Protein AF-A0A964L9P0-F1 (afdb_monomer_lite)

Radius of gyration: 21.6 Å; chains: 1; bounding box: 44×32×55 Å

Secondary structure (DSSP, 8-state):
-TTS---HHHHHHHTT--HHHHHHHHHHS--SSS--HHHHHHHHHHHHHHS-SGGGTTSHHHHHHHHHHHHTT--HHHHHHHHHHH-TT-TTS---HHHHHHHHHH--

Foldseek 3Di:
DPPPPDDLVRVCVVVVHDSVVSVVLCVVQVDDPDDDPVSSVVVVVVCVVPVPLCVLCVPPVLVVLLVVCVVVVHQLQRSQVVQCVVCVPDCSSHDHSVSSVVVVVVDD

Sequence (108 aa):
MKAQSKNQAEIARCLGRDRSTISRELRRNPTGDSYSAVAAQRQAETRRRERPLTAKMECPDINEYVRQGLTHYWSPEQITGRLRRDFPDDPQRHVSHQTIYAWIDADP

Structure (mmCIF, N/CA/C/O backbone):
data_AF-A0A964L9P0-F1
#
_entry.id   AF-A0A964L9P0-F1
#
loop_
_atom_site.group_PDB
_atom_site.id
_atom_site.type_symbol
_atom_site.label_atom_id
_atom_site.label_alt_id
_atom_site.label_comp_id
_atom_site.label_asym_id
_atom_site.label_entity_id
_atom_site.label_seq_id
_atom_site.pdbx_PDB_ins_code
_atom_site.Cartn_x
_atom_site.Cartn_y
_atom_site.Cartn_z
_atom_site.occupancy
_atom_site.B_iso_or_equiv
_atom_site.auth_seq_id
_atom_site.auth_comp_id
_atom_site.auth_asym_id
_atom_site.auth_atom_id
_atom_site.pdbx_PDB_model_num
ATOM 1 N N . MET A 1 1 ? -13.965 6.623 26.579 1.00 49.62 1 MET A N 1
ATOM 2 C CA . MET A 1 1 ? -15.366 6.168 26.408 1.00 49.62 1 MET A CA 1
ATOM 3 C C . MET A 1 1 ? -16.115 6.048 27.746 1.00 49.62 1 MET A C 1
ATOM 5 O O . MET A 1 1 ? -17.186 5.463 27.775 1.00 49.62 1 MET A O 1
ATOM 9 N N . LYS A 1 2 ? -15.621 6.656 28.841 1.00 37.22 2 LYS A N 1
ATOM 10 C CA . LYS A 1 2 ? -16.332 6.732 30.133 1.00 37.22 2 LYS A CA 1
ATOM 11 C C . LYS A 1 2 ? -17.355 7.878 30.229 1.00 37.22 2 LYS A C 1
ATOM 13 O O . LYS A 1 2 ? -17.978 8.039 31.263 1.00 37.22 2 LYS A O 1
ATOM 18 N N . ALA A 1 3 ? -17.558 8.657 29.163 1.00 48.56 3 ALA A N 1
ATOM 19 C CA . ALA A 1 3 ? -18.453 9.818 29.191 1.00 48.56 3 ALA A CA 1
ATOM 20 C C . ALA A 1 3 ? -19.958 9.467 29.133 1.00 48.56 3 ALA A C 1
ATOM 22 O O . ALA A 1 3 ? -20.783 10.355 29.294 1.00 48.56 3 ALA A O 1
ATOM 23 N N . GLN A 1 4 ? -20.334 8.198 28.900 1.00 54.75 4 GLN A N 1
ATOM 24 C CA . GLN A 1 4 ? -21.746 7.773 28.824 1.00 54.75 4 GLN A CA 1
ATOM 25 C C . GLN A 1 4 ? -22.084 6.475 29.587 1.00 54.75 4 GLN A C 1
ATOM 27 O O . GLN A 1 4 ? -23.179 5.960 29.405 1.00 54.75 4 GLN A O 1
ATOM 32 N N . SER A 1 5 ? -21.189 5.915 30.416 1.00 58.91 5 SER A N 1
ATOM 33 C CA . SER A 1 5 ? -21.437 4.658 31.167 1.00 58.91 5 SER A CA 1
ATOM 34 C C . SER A 1 5 ? -22.020 3.480 30.353 1.00 58.91 5 SER A C 1
ATOM 36 O O . SER A 1 5 ? -22.658 2.597 30.913 1.00 58.91 5 SER A O 1
ATOM 38 N N . LYS A 1 6 ? -21.794 3.426 29.033 1.00 69.00 6 LYS A N 1
ATOM 39 C CA . LYS A 1 6 ? -22.233 2.308 28.181 1.00 69.00 6 LYS A CA 1
ATOM 40 C C . LYS A 1 6 ? -21.127 1.269 28.058 1.00 69.00 6 LYS A C 1
ATOM 42 O O . LYS A 1 6 ? -19.967 1.615 27.818 1.00 69.00 6 LYS A O 1
ATOM 47 N N . ASN A 1 7 ? -21.477 -0.005 28.192 1.00 83.12 7 ASN A N 1
ATOM 48 C CA . ASN A 1 7 ? -20.537 -1.101 27.988 1.00 83.12 7 ASN A CA 1
ATOM 49 C C . ASN A 1 7 ? -20.244 -1.300 26.480 1.00 83.12 7 ASN A C 1
ATOM 51 O O . ASN A 1 7 ? -21.000 -0.866 25.609 1.00 83.12 7 ASN A O 1
ATOM 55 N N . GLN A 1 8 ? -19.138 -1.972 26.135 1.00 85.00 8 GLN A N 1
ATOM 56 C CA . GLN A 1 8 ? -18.741 -2.166 24.727 1.00 85.00 8 GLN A CA 1
ATOM 57 C C . GLN A 1 8 ? -19.789 -2.923 23.890 1.00 85.00 8 GLN A C 1
ATOM 59 O O . GLN A 1 8 ? -19.885 -2.683 22.688 1.00 85.00 8 GLN A O 1
ATOM 64 N N . ALA A 1 9 ? -20.568 -3.826 24.494 1.00 86.75 9 ALA A N 1
ATOM 65 C CA . ALA A 1 9 ? -21.619 -4.575 23.805 1.00 86.75 9 ALA A CA 1
ATOM 66 C C . ALA A 1 9 ? -22.850 -3.701 23.500 1.00 86.75 9 ALA A C 1
ATOM 68 O O . ALA A 1 9 ? -23.452 -3.838 22.437 1.00 86.75 9 ALA A O 1
ATOM 69 N N . GLU A 1 10 ? -23.197 -2.765 24.383 1.00 87.44 10 GLU A N 1
ATOM 70 C CA . GLU A 1 10 ? -24.258 -1.775 24.159 1.00 87.44 10 GLU A CA 1
ATOM 71 C C . GLU A 1 10 ? -23.878 -0.795 23.053 1.00 87.44 10 GLU A C 1
ATOM 73 O O . GLU A 1 10 ? -24.693 -0.501 22.181 1.00 87.44 10 GLU A O 1
ATOM 78 N N . ILE A 1 11 ? -22.621 -0.343 23.049 1.00 85.69 11 ILE A N 1
ATOM 79 C CA . ILE A 1 11 ? -22.073 0.504 21.984 1.00 85.69 1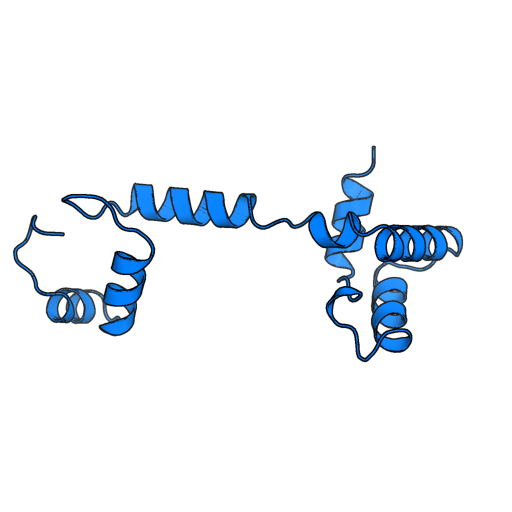1 ILE A CA 1
ATOM 80 C C . ILE A 1 11 ? -22.120 -0.240 20.645 1.00 85.69 11 ILE A C 1
ATOM 82 O O . ILE A 1 11 ? -22.587 0.308 19.651 1.00 85.69 11 ILE A O 1
ATOM 86 N N . ALA A 1 12 ? -21.690 -1.503 20.622 1.00 89.81 12 ALA A N 1
ATOM 87 C CA . ALA A 1 12 ? -21.712 -2.341 19.428 1.00 89.81 12 ALA A CA 1
ATOM 88 C C . ALA A 1 12 ? -23.138 -2.505 18.868 1.00 89.81 12 ALA A C 1
ATOM 90 O O . ALA A 1 12 ? -23.363 -2.262 17.683 1.00 89.81 12 ALA A O 1
ATOM 91 N N . ARG A 1 13 ? -24.115 -2.811 19.734 1.00 91.25 13 ARG A N 1
ATOM 92 C CA . ARG A 1 13 ? -25.532 -2.933 19.357 1.00 91.25 13 ARG A CA 1
ATOM 93 C C . ARG A 1 13 ? -26.101 -1.619 18.825 1.00 91.25 13 ARG A C 1
ATOM 95 O O . ARG A 1 13 ? -26.753 -1.623 17.789 1.00 91.25 13 ARG A O 1
ATOM 102 N N . CYS A 1 14 ? -25.818 -0.504 19.497 1.00 90.69 14 CYS A N 1
ATOM 103 C CA . CYS A 1 14 ? -26.253 0.828 19.073 1.00 90.69 14 CYS A CA 1
ATOM 104 C C . CYS A 1 14 ? -25.701 1.215 17.692 1.00 90.69 14 CYS A C 1
ATOM 106 O O . CYS A 1 14 ? -26.368 1.919 16.942 1.00 90.69 14 CYS A O 1
ATOM 108 N N . LEU A 1 15 ? -24.487 0.768 17.360 1.00 88.44 15 LEU A N 1
ATOM 109 C CA . LEU A 1 15 ? -23.821 1.071 16.091 1.00 88.44 15 LEU A CA 1
ATOM 110 C C . LEU A 1 15 ? -24.061 0.013 15.001 1.00 88.44 15 LEU A C 1
ATOM 112 O O . LEU A 1 15 ? -23.539 0.162 13.896 1.00 88.44 15 LEU A O 1
ATOM 116 N N . GLY A 1 16 ? -24.786 -1.071 15.298 1.00 92.75 16 GLY A N 1
ATOM 117 C CA . GLY A 1 16 ? -24.962 -2.197 14.374 1.00 92.75 16 GLY A CA 1
ATOM 118 C C . GLY A 1 16 ? -23.643 -2.889 14.004 1.00 9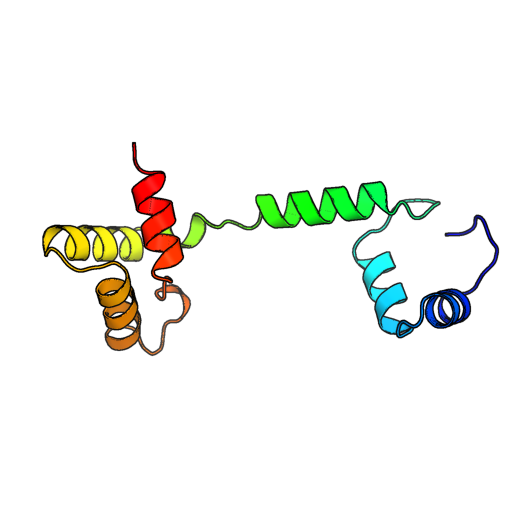2.75 16 GLY A C 1
ATOM 119 O O . GLY A 1 16 ? -23.468 -3.343 12.875 1.00 92.75 16 GLY A O 1
ATOM 120 N N . ARG A 1 17 ? -22.672 -2.924 14.925 1.00 92.00 17 ARG A N 1
ATOM 121 C CA . ARG A 1 17 ? -21.349 -3.537 14.723 1.00 92.00 17 ARG A CA 1
ATOM 122 C C . ARG A 1 17 ? -21.142 -4.707 15.668 1.00 92.00 17 ARG A C 1
ATOM 124 O O . ARG A 1 17 ? -21.746 -4.779 16.731 1.00 92.00 1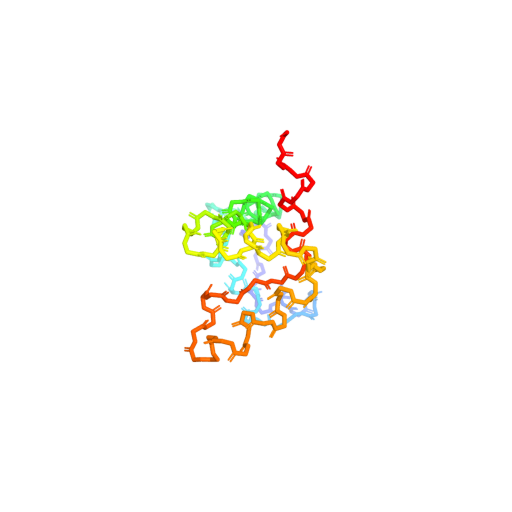7 ARG A O 1
ATOM 131 N N . ASP A 1 18 ? -20.236 -5.607 15.301 1.00 94.12 18 ASP A N 1
ATOM 132 C CA . ASP A 1 18 ? -19.829 -6.679 16.203 1.00 94.12 18 ASP A CA 1
ATOM 133 C C . ASP A 1 18 ? -18.993 -6.135 17.377 1.00 94.12 18 ASP A C 1
ATOM 135 O O . ASP A 1 18 ? -18.179 -5.219 17.212 1.00 94.12 18 ASP A O 1
ATOM 139 N N . ARG A 1 19 ? -19.138 -6.740 18.562 1.00 92.38 19 ARG A N 1
ATOM 140 C CA . ARG A 1 19 ? -18.400 -6.353 19.775 1.00 92.38 19 ARG A CA 1
ATOM 141 C C . ARG A 1 19 ? -16.882 -6.393 19.563 1.00 92.38 19 ARG A C 1
ATOM 143 O O . ARG A 1 19 ? -16.175 -5.516 20.066 1.00 92.38 19 ARG A O 1
ATOM 150 N N . SER A 1 20 ? -16.368 -7.365 18.803 1.00 93.62 20 SER A N 1
ATOM 151 C CA . SER A 1 20 ? -14.936 -7.448 18.492 1.00 93.62 20 SER A CA 1
ATOM 152 C C . SER A 1 20 ? -14.455 -6.256 17.663 1.00 93.62 20 SER A C 1
ATOM 154 O O . SER A 1 20 ? -13.295 -5.873 17.784 1.00 93.62 20 SER A O 1
ATOM 156 N N . THR A 1 21 ? -15.327 -5.612 16.878 1.00 91.31 21 THR A N 1
ATOM 157 C CA . THR A 1 21 ? -14.990 -4.385 16.135 1.00 91.31 21 THR A CA 1
ATOM 158 C C . THR A 1 21 ? -14.688 -3.244 17.098 1.00 91.31 21 THR A C 1
ATOM 160 O O . THR A 1 21 ? -13.626 -2.635 16.998 1.00 91.31 21 THR A O 1
ATOM 163 N N . ILE A 1 22 ? -15.563 -3.016 18.083 1.00 89.12 22 ILE A N 1
ATOM 164 C CA . ILE A 1 22 ? -15.372 -1.977 19.109 1.00 89.12 22 ILE A CA 1
ATOM 165 C C . ILE A 1 22 ? -14.119 -2.258 19.944 1.00 89.12 22 ILE A C 1
ATOM 167 O O . ILE A 1 22 ? -13.311 -1.363 20.178 1.00 89.12 22 ILE A O 1
ATOM 171 N N . SER A 1 23 ? -13.913 -3.515 20.343 1.00 89.62 23 SER A N 1
ATOM 172 C CA . SER A 1 23 ? -12.719 -3.917 21.092 1.00 89.62 23 SER A CA 1
ATOM 173 C C . SER A 1 23 ? -11.425 -3.694 20.295 1.00 89.62 23 SER A C 1
ATOM 175 O O . SER A 1 23 ? -10.465 -3.125 20.818 1.00 89.62 23 SER A O 1
ATOM 177 N N . ARG A 1 24 ? -11.388 -4.092 19.014 1.00 90.25 24 ARG A N 1
ATOM 178 C CA . ARG A 1 24 ? -10.223 -3.878 18.140 1.00 90.25 24 ARG A CA 1
ATOM 179 C C . ARG A 1 24 ? -9.955 -2.395 17.903 1.00 90.25 24 ARG A C 1
ATOM 181 O O . ARG A 1 24 ? -8.790 -2.017 17.908 1.00 90.25 24 ARG A O 1
ATOM 188 N N . GLU A 1 25 ? -10.995 -1.588 17.721 1.00 89.81 25 GLU A N 1
ATOM 189 C CA . GLU A 1 25 ? -10.890 -0.140 17.523 1.00 89.81 25 GLU A CA 1
ATOM 190 C C . GLU A 1 25 ? -10.279 0.550 18.748 1.00 89.81 25 GLU A C 1
ATOM 192 O O . GLU A 1 25 ? -9.281 1.257 18.627 1.00 89.81 25 GLU A O 1
ATOM 197 N N . LEU A 1 26 ? -10.797 0.258 19.945 1.00 87.12 26 LEU A N 1
ATOM 198 C CA . LEU A 1 26 ? -10.271 0.805 21.199 1.00 87.12 26 LEU A CA 1
ATOM 199 C C . LEU A 1 26 ? -8.829 0.370 21.478 1.00 87.12 26 LEU A C 1
ATOM 201 O O . LEU A 1 26 ? -8.027 1.169 21.951 1.00 87.12 26 LEU A O 1
ATOM 205 N N . ARG A 1 27 ? -8.486 -0.884 21.162 1.00 87.94 27 ARG A N 1
ATOM 206 C CA . ARG A 1 27 ? -7.117 -1.398 21.304 1.00 87.94 27 ARG A CA 1
ATOM 207 C C . ARG A 1 27 ? -6.151 -0.769 20.299 1.00 87.94 27 ARG A C 1
ATOM 209 O O . ARG A 1 27 ? -4.989 -0.565 20.627 1.00 87.94 27 ARG A O 1
ATOM 216 N N . ARG A 1 28 ? -6.608 -0.507 19.071 1.00 85.75 28 ARG A N 1
ATOM 217 C CA . ARG A 1 28 ? -5.799 0.072 17.987 1.00 85.75 28 ARG A CA 1
ATOM 218 C C . ARG A 1 28 ? -5.580 1.574 18.168 1.00 85.75 28 ARG A C 1
ATOM 220 O O . ARG A 1 28 ? -4.534 2.070 17.764 1.00 85.75 28 ARG A O 1
ATOM 227 N N . ASN A 1 29 ? -6.551 2.270 18.754 1.00 86.88 29 ASN A N 1
ATOM 228 C CA . ASN A 1 29 ? -6.536 3.716 18.966 1.00 86.88 29 ASN A CA 1
ATOM 229 C C . ASN A 1 29 ? -6.682 4.051 20.466 1.00 86.88 29 ASN A C 1
ATOM 231 O O . ASN A 1 29 ? -7.683 4.664 20.860 1.00 86.88 29 ASN A O 1
ATOM 235 N N . PRO A 1 30 ? -5.717 3.654 21.324 1.00 78.31 30 PRO A N 1
ATOM 236 C CA . PRO A 1 30 ? -5.765 3.978 22.742 1.00 78.31 30 PRO A CA 1
ATOM 237 C C . PRO A 1 30 ? -5.673 5.495 22.893 1.00 78.31 30 PRO A C 1
ATOM 239 O O . PRO A 1 30 ? -4.662 6.124 22.594 1.00 78.31 30 PRO A O 1
ATOM 242 N N . THR A 1 31 ? -6.773 6.101 23.312 1.00 68.94 31 THR A N 1
ATOM 243 C CA . THR A 1 31 ? -6.858 7.533 23.581 1.00 68.94 31 THR A CA 1
ATOM 244 C C . THR A 1 31 ? -7.147 7.664 25.067 1.00 68.94 31 THR A C 1
ATOM 246 O O . THR A 1 31 ? -8.278 7.425 25.471 1.00 68.94 31 THR A O 1
ATOM 249 N N . GLY A 1 32 ? -6.096 7.943 25.853 1.00 71.44 32 GLY A N 1
ATOM 250 C CA . GLY A 1 32 ? -6.065 8.063 27.323 1.00 71.44 32 GLY A CA 1
ATOM 251 C C . GLY A 1 32 ? -7.368 7.734 28.067 1.00 71.44 32 GLY A C 1
ATOM 252 O O . GLY A 1 32 ? -7.839 6.598 28.052 1.00 71.44 32 GLY A O 1
ATOM 253 N N . ASP A 1 33 ? -7.961 8.739 28.714 1.00 71.56 33 ASP A N 1
ATOM 254 C CA . ASP A 1 33 ? -9.199 8.576 29.494 1.00 71.56 33 ASP A CA 1
ATOM 255 C C . ASP A 1 33 ? -10.485 8.575 28.642 1.00 71.56 33 ASP A C 1
ATOM 257 O O . ASP A 1 33 ? -11.547 8.081 29.055 1.00 71.56 33 ASP A O 1
ATOM 261 N N . SER A 1 34 ? -10.436 9.107 27.417 1.00 75.75 34 SER A N 1
ATOM 262 C CA . SER A 1 34 ? -11.615 9.251 26.560 1.00 75.75 34 SER A CA 1
ATOM 263 C C . SER A 1 34 ? -11.310 8.946 25.096 1.00 75.75 34 SER A C 1
ATOM 265 O O . SER A 1 34 ? -10.272 9.333 24.587 1.00 75.75 34 SER A O 1
ATOM 267 N N . TYR A 1 35 ? -12.232 8.252 24.412 1.00 82.38 35 TYR A N 1
ATOM 268 C CA . TYR A 1 35 ? -12.022 7.884 23.009 1.00 82.38 35 TYR A CA 1
ATOM 269 C C . TYR A 1 35 ? -12.276 9.113 22.146 1.00 82.38 35 TYR A C 1
ATOM 271 O O . TYR A 1 35 ? -13.323 9.743 22.309 1.00 82.38 35 TYR A O 1
ATOM 279 N N . SER A 1 36 ? -11.368 9.412 21.219 1.00 84.44 36 SER A N 1
ATOM 280 C CA . SER A 1 36 ? -11.542 10.487 20.241 1.00 84.44 36 SER A CA 1
ATOM 281 C C . SER A 1 36 ? -11.543 9.924 18.825 1.00 84.44 36 SER A C 1
ATOM 283 O O . SER A 1 36 ? -10.511 9.479 18.321 1.00 84.44 36 SER A O 1
ATOM 285 N N . ALA A 1 37 ? -12.701 9.993 18.165 1.00 85.25 37 ALA A N 1
ATOM 286 C CA . ALA A 1 37 ? -12.852 9.574 16.772 1.00 85.25 37 ALA A CA 1
ATOM 287 C C . ALA A 1 37 ? -11.958 10.399 15.827 1.00 85.25 37 ALA A C 1
ATOM 289 O O . ALA A 1 37 ? -11.373 9.854 14.897 1.00 85.25 37 ALA A O 1
ATOM 290 N N . VAL A 1 38 ? -11.783 11.697 16.104 1.00 88.12 38 VAL A N 1
ATOM 291 C CA . VAL A 1 38 ? -10.913 12.581 15.310 1.00 88.12 38 VAL A CA 1
ATOM 292 C C . VAL A 1 38 ? -9.447 12.162 15.434 1.00 88.12 38 VAL A C 1
ATOM 294 O O . VAL A 1 38 ? -8.734 12.113 14.435 1.00 88.12 38 VAL A O 1
ATOM 297 N N . ALA A 1 39 ? -8.987 11.818 16.642 1.00 88.19 39 ALA A N 1
ATOM 298 C CA . ALA A 1 39 ? -7.620 11.338 16.846 1.00 88.19 39 ALA A CA 1
ATOM 299 C C . ALA A 1 39 ? -7.393 9.961 16.200 1.00 88.19 39 ALA A C 1
ATOM 301 O O . ALA A 1 39 ? -6.366 9.752 15.556 1.00 88.19 39 ALA A O 1
ATOM 302 N N . ALA A 1 40 ? -8.362 9.047 16.324 1.00 88.19 40 ALA A N 1
ATOM 303 C CA . ALA A 1 40 ? -8.334 7.739 15.671 1.00 88.19 40 ALA A CA 1
ATOM 304 C C . ALA A 1 40 ? -8.252 7.867 14.140 1.00 88.19 40 ALA A C 1
ATOM 306 O O . ALA A 1 40 ? -7.446 7.184 13.506 1.00 88.19 40 ALA A O 1
ATOM 307 N N . GLN A 1 41 ? -9.027 8.789 13.561 1.00 89.69 41 GLN A N 1
ATOM 308 C CA . GLN A 1 41 ? -8.997 9.089 12.132 1.00 89.69 41 GLN A CA 1
ATOM 309 C C . GLN A 1 41 ? -7.637 9.647 11.702 1.00 89.69 41 GLN A C 1
ATOM 311 O O . GLN A 1 41 ? -7.038 9.122 10.766 1.00 89.69 41 GLN A O 1
ATOM 316 N N . ARG A 1 42 ? -7.099 10.642 12.422 1.00 90.00 42 ARG A N 1
ATOM 317 C CA . ARG A 1 42 ? -5.758 11.184 12.146 1.00 90.00 42 ARG A CA 1
ATOM 318 C C . ARG A 1 42 ? -4.691 10.093 12.192 1.00 90.00 42 ARG A C 1
ATOM 320 O O . ARG A 1 42 ? -3.898 9.995 11.269 1.00 90.00 42 ARG A O 1
ATOM 327 N N . GLN A 1 43 ? -4.707 9.220 13.202 1.00 87.94 43 GLN A N 1
ATOM 328 C CA . GLN A 1 43 ? -3.771 8.091 13.261 1.00 87.94 43 GLN A CA 1
ATOM 329 C C . GLN A 1 43 ? -3.960 7.110 12.100 1.00 87.94 43 GLN A C 1
ATOM 331 O O . GLN A 1 43 ? -2.979 6.575 11.590 1.00 87.94 43 GLN A O 1
ATOM 336 N N . ALA A 1 44 ? -5.195 6.838 11.672 1.00 88.62 44 ALA A N 1
ATOM 337 C CA . ALA A 1 44 ? -5.446 5.992 10.509 1.00 88.62 44 ALA A CA 1
ATOM 338 C C . ALA A 1 44 ? -4.882 6.613 9.221 1.00 88.62 44 ALA A C 1
ATOM 340 O O . ALA A 1 44 ? -4.265 5.906 8.425 1.00 88.62 44 ALA A O 1
ATOM 341 N N . GLU A 1 45 ? -5.039 7.923 9.044 1.00 90.25 45 GLU A N 1
ATOM 342 C CA . GLU A 1 45 ? -4.477 8.675 7.921 1.00 90.25 45 GLU A CA 1
ATOM 343 C C . GLU A 1 45 ? -2.951 8.724 7.969 1.00 90.25 45 GLU A C 1
ATOM 345 O O . GLU A 1 45 ? -2.315 8.463 6.951 1.00 90.25 45 GLU A O 1
ATOM 350 N N . THR A 1 46 ? -2.361 8.972 9.140 1.00 86.75 46 THR A N 1
ATOM 351 C CA . THR A 1 46 ? -0.912 8.909 9.360 1.00 86.75 46 THR A CA 1
ATOM 352 C C . THR A 1 46 ? -0.377 7.529 8.999 1.00 86.75 46 THR A C 1
ATOM 354 O O . THR A 1 46 ? 0.451 7.438 8.106 1.00 86.75 46 THR A O 1
ATOM 357 N N . ARG A 1 47 ? -0.932 6.438 9.551 1.00 86.12 47 ARG A N 1
ATOM 358 C CA . ARG A 1 47 ? -0.528 5.065 9.183 1.00 86.12 47 ARG A CA 1
ATOM 359 C C . ARG A 1 47 ? -0.686 4.783 7.691 1.00 86.12 47 ARG A C 1
ATOM 361 O O . ARG A 1 47 ? 0.088 4.019 7.128 1.00 86.12 47 ARG A O 1
ATOM 368 N N . ARG A 1 48 ? -1.707 5.353 7.043 1.00 82.50 48 ARG A N 1
ATOM 369 C CA . ARG A 1 48 ? -1.918 5.202 5.597 1.00 82.50 48 ARG A CA 1
ATOM 370 C C . ARG A 1 48 ? -0.859 5.951 4.787 1.00 82.50 48 ARG A C 1
ATOM 372 O O . ARG A 1 48 ? -0.438 5.418 3.769 1.00 82.50 48 ARG A O 1
ATOM 379 N N . ARG A 1 49 ? -0.458 7.151 5.221 1.00 75.19 49 ARG A N 1
ATOM 380 C CA . ARG A 1 49 ? 0.604 7.961 4.596 1.00 75.19 49 ARG A CA 1
ATOM 381 C C . ARG A 1 49 ? 1.992 7.374 4.841 1.00 75.19 49 ARG A C 1
ATOM 383 O O . ARG A 1 49 ? 2.795 7.322 3.925 1.00 75.19 49 ARG A O 1
ATOM 390 N N . GLU A 1 50 ? 2.245 6.921 6.063 1.00 71.75 50 GLU A N 1
ATOM 391 C CA . GLU A 1 50 ? 3.504 6.310 6.494 1.00 71.75 50 GLU A CA 1
ATOM 392 C C . GLU A 1 50 ? 3.656 4.871 6.017 1.00 71.75 50 GLU A C 1
ATOM 394 O O . GLU A 1 50 ? 4.765 4.347 6.054 1.00 71.75 50 GLU A O 1
ATOM 399 N N . ARG A 1 51 ? 2.574 4.213 5.565 1.00 69.31 51 ARG A N 1
ATOM 400 C CA . ARG A 1 51 ? 2.680 2.924 4.878 1.00 69.31 51 ARG A CA 1
ATOM 401 C C . ARG A 1 51 ? 3.601 3.144 3.676 1.00 69.31 51 ARG A C 1
ATOM 403 O O . ARG A 1 51 ? 3.168 3.815 2.739 1.00 69.31 51 ARG A O 1
ATOM 410 N N . PRO A 1 52 ? 4.821 2.581 3.661 1.00 59.28 52 PRO A N 1
ATOM 411 C CA . PRO A 1 52 ? 5.780 2.917 2.625 1.00 59.28 52 PRO A CA 1
ATOM 412 C C . PRO A 1 52 ? 5.264 2.394 1.283 1.00 59.28 52 PRO A C 1
ATOM 414 O O . PRO A 1 52 ? 5.234 1.186 1.045 1.00 59.28 52 PRO A O 1
ATOM 417 N N . LEU A 1 53 ? 4.794 3.297 0.422 1.00 55.69 53 LEU A N 1
ATOM 418 C CA . LEU A 1 53 ? 4.452 2.972 -0.963 1.00 55.69 53 LEU A CA 1
ATOM 419 C C . LEU A 1 53 ? 5.737 2.826 -1.794 1.00 55.69 53 LEU A C 1
ATOM 421 O O . LEU A 1 53 ? 5.818 1.967 -2.668 1.00 55.69 53 LEU A O 1
ATOM 425 N N . THR A 1 54 ? 6.756 3.611 -1.441 1.00 59.94 54 THR A N 1
ATOM 426 C CA . THR A 1 54 ? 8.084 3.670 -2.057 1.00 59.94 54 THR A CA 1
ATOM 427 C C . THR A 1 54 ? 8.947 2.442 -1.757 1.00 59.94 54 THR A C 1
ATOM 429 O O . THR A 1 54 ? 9.778 2.088 -2.581 1.00 59.94 54 THR A O 1
ATOM 432 N N . ALA A 1 55 ? 8.703 1.709 -0.660 1.00 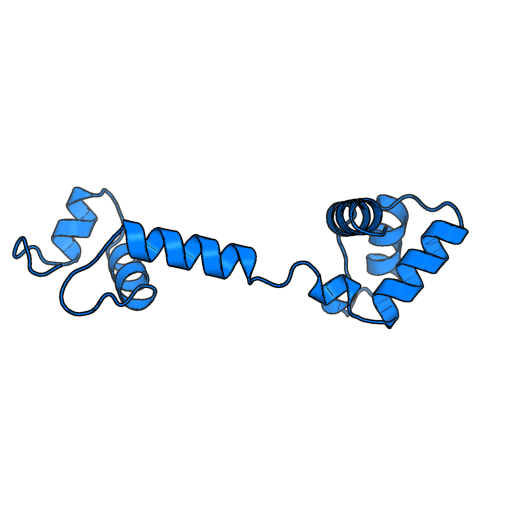68.62 55 ALA A N 1
ATOM 433 C CA . ALA A 1 55 ? 9.593 0.626 -0.212 1.00 68.62 55 ALA A CA 1
ATOM 434 C C . ALA A 1 55 ? 9.849 -0.474 -1.255 1.00 68.62 55 ALA A C 1
ATOM 436 O O . ALA A 1 55 ? 10.919 -1.076 -1.262 1.00 68.62 55 ALA A O 1
ATOM 437 N N . LYS A 1 56 ? 8.892 -0.754 -2.151 1.00 78.69 56 LYS A N 1
ATOM 438 C CA . LYS A 1 56 ? 9.131 -1.730 -3.226 1.00 78.69 56 LYS A CA 1
ATOM 439 C C . LYS A 1 56 ? 10.031 -1.177 -4.331 1.00 78.69 56 LYS A C 1
ATOM 441 O O . LYS A 1 56 ? 10.881 -1.905 -4.819 1.00 78.69 56 LYS A O 1
ATOM 446 N N . MET A 1 57 ? 9.864 0.093 -4.699 1.00 85.81 57 MET A N 1
ATOM 447 C CA . MET A 1 57 ? 10.696 0.757 -5.712 1.00 85.81 57 MET A CA 1
ATOM 448 C C . MET A 1 57 ? 12.039 1.255 -5.154 1.00 85.81 57 MET A C 1
ATOM 450 O O . MET A 1 57 ? 12.928 1.566 -5.937 1.00 85.81 57 MET A O 1
ATOM 454 N N . GLU A 1 58 ? 12.201 1.302 -3.827 1.00 83.81 58 GLU A N 1
ATOM 455 C CA . GLU A 1 58 ? 13.482 1.509 -3.129 1.00 83.81 58 GLU A CA 1
ATOM 456 C C . GLU A 1 58 ? 14.368 0.258 -3.142 1.00 83.81 58 GLU A C 1
ATOM 458 O O . GLU A 1 58 ? 15.576 0.363 -2.940 1.00 83.81 58 GLU A O 1
ATOM 463 N N . CYS A 1 59 ? 13.796 -0.927 -3.387 1.00 86.69 59 CYS A N 1
ATOM 464 C CA . CYS A 1 59 ? 14.576 -2.145 -3.563 1.00 86.69 59 CYS A CA 1
ATOM 465 C C . CYS A 1 59 ? 15.396 -2.039 -4.863 1.00 86.69 59 CYS A C 1
ATOM 467 O O . CYS A 1 59 ? 14.788 -1.967 -5.937 1.00 86.69 59 CYS A O 1
ATOM 469 N N . PRO A 1 60 ? 16.744 -2.061 -4.798 1.00 89.06 60 PRO A N 1
ATOM 470 C CA . PRO A 1 60 ? 17.586 -1.843 -5.975 1.00 89.06 60 PRO A CA 1
ATOM 471 C C . PRO A 1 60 ? 17.300 -2.830 -7.110 1.00 89.06 60 PRO A C 1
ATOM 473 O O . PRO A 1 60 ? 17.160 -2.411 -8.253 1.00 89.06 60 PRO A O 1
ATOM 476 N N . ASP A 1 61 ? 17.114 -4.114 -6.786 1.00 89.50 61 ASP A N 1
ATOM 477 C CA . ASP A 1 61 ? 16.820 -5.171 -7.763 1.00 89.50 61 ASP A CA 1
ATOM 478 C C . ASP A 1 61 ? 15.531 -4.898 -8.552 1.00 89.50 61 ASP A C 1
ATOM 480 O O . ASP A 1 61 ? 15.474 -5.086 -9.767 1.00 89.50 61 ASP A O 1
ATOM 484 N N . ILE A 1 62 ? 14.478 -4.463 -7.856 1.00 91.38 62 ILE A N 1
ATOM 485 C CA . ILE A 1 62 ? 13.175 -4.178 -8.464 1.00 91.38 62 ILE A CA 1
ATOM 486 C C . ILE A 1 62 ? 13.265 -2.905 -9.302 1.00 91.38 62 ILE A C 1
ATOM 488 O O . ILE A 1 62 ? 12.764 -2.874 -10.425 1.00 91.38 62 ILE A O 1
ATOM 492 N N . ASN A 1 63 ? 13.901 -1.864 -8.760 1.00 92.06 63 ASN A N 1
ATOM 493 C CA . ASN A 1 63 ? 14.076 -0.593 -9.447 1.00 92.06 63 ASN A CA 1
ATOM 494 C C . ASN A 1 63 ? 14.826 -0.776 -10.770 1.00 92.06 63 ASN A C 1
ATOM 496 O O . ASN A 1 63 ? 14.367 -0.316 -11.814 1.00 92.06 63 ASN A O 1
ATOM 500 N N . GLU A 1 64 ? 15.929 -1.518 -10.725 1.00 93.56 64 GLU A N 1
ATOM 501 C CA . GLU A 1 64 ? 16.754 -1.811 -11.887 1.00 93.56 64 GLU A CA 1
ATOM 502 C C . GLU A 1 64 ? 15.985 -2.633 -12.928 1.00 93.56 64 GLU A C 1
ATOM 504 O O . GLU A 1 64 ? 15.979 -2.279 -14.105 1.00 93.56 64 GLU A O 1
ATOM 509 N N . TYR A 1 65 ? 15.243 -3.664 -12.509 1.00 94.75 65 TYR A N 1
ATOM 510 C CA . TYR A 1 65 ? 14.404 -4.445 -13.423 1.00 94.75 65 TYR A CA 1
ATOM 511 C C . TYR A 1 65 ? 13.356 -3.574 -14.132 1.00 94.75 65 TYR A C 1
ATOM 513 O O . TYR A 1 65 ? 13.139 -3.698 -15.340 1.00 94.75 65 TYR A O 1
ATOM 521 N N . VAL A 1 66 ? 12.696 -2.681 -13.388 1.00 94.19 66 VAL A N 1
ATOM 522 C CA . VAL A 1 66 ? 11.707 -1.753 -13.950 1.00 94.19 66 VAL A CA 1
ATOM 523 C C . VAL A 1 66 ? 12.378 -0.796 -14.937 1.00 94.19 66 VAL A C 1
ATOM 525 O O . VAL A 1 66 ? 11.885 -0.663 -16.055 1.00 94.19 66 VAL A O 1
ATOM 528 N N . ARG A 1 67 ? 13.519 -0.190 -14.582 1.00 94.56 67 ARG A N 1
ATOM 529 C CA . ARG A 1 67 ? 14.282 0.701 -15.474 1.00 94.56 67 ARG A CA 1
ATOM 530 C C . ARG A 1 67 ? 14.712 0.004 -16.762 1.00 94.56 67 ARG A C 1
ATOM 532 O O . ARG A 1 67 ? 14.464 0.537 -17.840 1.00 94.56 67 ARG A O 1
ATOM 539 N N . GLN A 1 68 ? 15.260 -1.207 -16.668 1.00 96.25 68 GLN A N 1
ATOM 540 C CA . GLN A 1 68 ? 15.629 -2.015 -17.835 1.00 96.25 68 GLN A CA 1
ATOM 541 C C . GLN A 1 68 ? 14.414 -2.315 -18.719 1.00 96.25 68 GLN A C 1
ATOM 543 O O . GLN A 1 68 ? 14.468 -2.137 -19.936 1.00 96.25 68 GLN A O 1
ATOM 548 N N . GLY A 1 69 ? 13.289 -2.710 -18.117 1.00 95.50 69 GLY A N 1
ATOM 549 C CA . GLY A 1 69 ? 12.044 -2.936 -18.848 1.00 95.50 69 GLY A CA 1
ATOM 550 C C . GLY A 1 69 ? 11.562 -1.693 -19.600 1.00 95.50 69 GLY A C 1
ATOM 551 O O . GLY A 1 69 ? 11.177 -1.793 -20.766 1.00 95.50 69 GLY A O 1
ATOM 552 N N . LEU A 1 70 ? 11.649 -0.517 -18.973 1.00 95.06 70 LEU A N 1
ATOM 553 C CA . LEU A 1 70 ? 11.301 0.758 -19.604 1.00 95.06 70 LEU A CA 1
ATOM 554 C C . LEU A 1 70 ? 12.254 1.113 -20.756 1.00 95.06 70 LEU A C 1
ATOM 556 O O . LEU A 1 70 ? 11.787 1.540 -21.810 1.00 95.06 70 LEU A O 1
ATOM 560 N N . THR A 1 71 ? 13.563 0.866 -20.623 1.00 96.25 71 THR A N 1
ATOM 561 C CA . THR A 1 71 ? 14.532 1.023 -21.728 1.00 96.25 71 THR A CA 1
ATOM 562 C C . THR A 1 71 ? 14.212 0.110 -22.918 1.00 96.25 71 THR A C 1
ATOM 564 O O . THR A 1 71 ? 14.461 0.470 -24.068 1.00 96.25 71 THR A O 1
ATOM 567 N N . HIS A 1 72 ? 13.604 -1.051 -22.667 1.00 96.00 72 HIS A N 1
ATOM 568 C CA . HIS A 1 72 ? 13.112 -1.966 -23.699 1.00 96.00 72 HIS A CA 1
ATOM 569 C C . HIS A 1 72 ? 11.698 -1.641 -24.211 1.00 96.00 72 HIS A C 1
ATOM 571 O O . HIS A 1 72 ? 11.110 -2.460 -24.922 1.00 96.00 72 HIS A O 1
ATOM 577 N N . TYR A 1 73 ? 11.152 -0.465 -23.882 1.00 95.56 73 TYR A N 1
ATOM 578 C CA . TYR A 1 73 ? 9.804 -0.023 -24.258 1.00 95.56 73 TYR A CA 1
ATOM 579 C C . TYR A 1 73 ? 8.686 -0.957 -23.771 1.00 95.56 73 TYR A C 1
ATOM 581 O O . TYR A 1 73 ? 7.632 -1.066 -24.401 1.00 95.56 73 TYR A O 1
ATOM 589 N N . TRP A 1 74 ? 8.893 -1.652 -22.650 1.00 97.56 74 TRP A N 1
ATOM 590 C CA . TRP A 1 74 ? 7.819 -2.412 -22.022 1.00 97.56 74 TRP A CA 1
ATOM 591 C C . TRP A 1 74 ? 6.872 -1.477 -21.274 1.00 97.56 74 TRP A C 1
ATOM 593 O O . TRP A 1 74 ? 7.292 -0.601 -20.521 1.00 97.56 74 TRP A O 1
ATOM 603 N N . SER A 1 75 ? 5.575 -1.712 -21.442 1.00 97.06 75 SER A N 1
ATOM 604 C CA . SER A 1 75 ? 4.540 -1.091 -20.613 1.00 97.06 75 SER A CA 1
ATOM 605 C C . SER A 1 75 ? 4.657 -1.542 -19.148 1.00 97.06 75 SER A C 1
ATOM 607 O O . SER A 1 75 ? 5.092 -2.671 -18.879 1.00 97.06 75 SER A O 1
ATOM 609 N N . PRO A 1 76 ? 4.213 -0.719 -18.183 1.00 96.69 76 PRO A N 1
ATOM 610 C CA . PRO A 1 76 ? 4.121 -1.109 -16.776 1.00 96.69 76 PRO A CA 1
ATOM 611 C C . PRO A 1 76 ? 3.407 -2.449 -16.540 1.00 96.69 76 PRO A C 1
ATOM 613 O O . PRO A 1 76 ? 3.841 -3.250 -15.712 1.00 96.69 76 PRO A O 1
ATOM 616 N N . GLU A 1 77 ? 2.359 -2.756 -17.304 1.00 97.56 77 GLU A N 1
ATOM 617 C CA . GLU A 1 77 ? 1.647 -4.036 -17.264 1.00 97.56 77 GLU A CA 1
ATOM 618 C C . GLU A 1 77 ? 2.525 -5.207 -17.708 1.00 97.56 77 GLU A C 1
ATOM 620 O O . GLU A 1 77 ? 2.503 -6.271 -17.080 1.00 97.56 77 GLU A O 1
ATOM 625 N N . GLN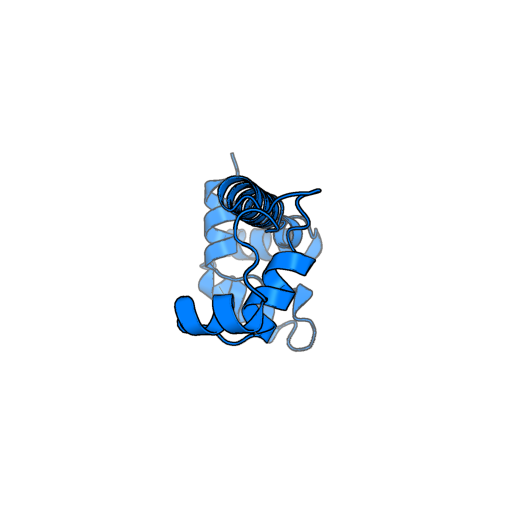 A 1 78 ? 3.317 -5.023 -18.769 1.00 97.75 78 GLN A N 1
ATOM 626 C CA . GLN A 1 78 ? 4.269 -6.032 -19.231 1.00 97.75 78 GLN A CA 1
ATOM 627 C C . GLN A 1 78 ? 5.355 -6.281 -18.184 1.00 97.75 78 GLN A C 1
ATOM 629 O O . GLN A 1 78 ? 5.668 -7.440 -17.911 1.00 97.75 78 GLN A O 1
ATOM 634 N N . ILE A 1 79 ? 5.880 -5.226 -17.555 1.00 96.62 79 ILE A N 1
ATOM 635 C CA . ILE A 1 79 ? 6.892 -5.335 -16.497 1.00 96.62 79 ILE A CA 1
ATOM 636 C C . ILE A 1 79 ? 6.324 -6.100 -15.294 1.00 96.62 79 ILE A C 1
ATOM 638 O O . ILE A 1 79 ? 6.924 -7.080 -14.854 1.00 96.62 79 ILE A O 1
ATOM 642 N N . THR A 1 80 ? 5.127 -5.748 -14.809 1.00 96.12 80 THR A N 1
ATOM 643 C CA . THR A 1 80 ? 4.446 -6.499 -13.737 1.00 96.12 80 THR A CA 1
ATOM 644 C C . THR A 1 80 ? 4.219 -7.962 -14.112 1.00 96.12 80 THR A C 1
ATOM 646 O O . THR A 1 80 ? 4.440 -8.859 -13.295 1.00 96.12 80 THR A O 1
ATOM 649 N N . GLY A 1 81 ? 3.758 -8.218 -15.339 1.00 96.44 81 GLY A N 1
ATOM 650 C CA . GLY A 1 81 ? 3.515 -9.571 -15.829 1.00 96.44 81 GLY A CA 1
ATOM 651 C C . GLY A 1 81 ? 4.791 -10.410 -15.886 1.00 96.44 81 GLY A C 1
ATOM 652 O O . GLY A 1 81 ? 4.756 -11.593 -15.547 1.00 96.44 81 GLY A O 1
ATOM 653 N N . ARG A 1 82 ? 5.920 -9.807 -16.274 1.00 96.25 82 ARG A N 1
ATOM 654 C CA . ARG A 1 82 ? 7.217 -10.487 -16.290 1.00 96.25 82 ARG A CA 1
ATOM 655 C C . ARG A 1 82 ? 7.792 -10.691 -14.893 1.00 96.25 82 ARG A C 1
ATOM 657 O O . ARG A 1 82 ? 8.164 -11.815 -14.601 1.00 96.25 82 ARG A O 1
ATOM 664 N N . LEU A 1 83 ? 7.730 -9.707 -13.992 1.00 94.38 83 LEU A N 1
ATOM 665 C CA . LEU A 1 83 ? 8.150 -9.880 -12.590 1.00 94.38 83 LEU A CA 1
ATOM 666 C C . LEU A 1 83 ? 7.467 -11.083 -11.922 1.00 94.38 83 LEU A C 1
ATOM 668 O O . LEU A 1 83 ? 8.110 -11.853 -11.216 1.00 94.38 83 LEU A O 1
ATOM 672 N N . ARG A 1 84 ? 6.168 -11.287 -12.179 1.00 94.69 84 ARG A N 1
ATOM 673 C CA . ARG A 1 84 ? 5.430 -12.455 -11.666 1.00 94.69 84 ARG A CA 1
ATOM 674 C C . ARG A 1 84 ? 5.850 -13.776 -12.305 1.00 94.69 84 ARG A C 1
ATOM 676 O O . ARG A 1 84 ? 5.738 -14.811 -11.659 1.00 94.69 84 ARG A O 1
ATOM 683 N N . ARG A 1 85 ? 6.264 -13.749 -13.572 1.00 95.38 85 ARG A N 1
ATOM 684 C CA . ARG A 1 85 ? 6.712 -14.936 -14.311 1.00 95.38 85 ARG A CA 1
ATOM 685 C C . ARG A 1 85 ? 8.135 -15.333 -13.931 1.00 95.38 85 ARG A C 1
ATOM 687 O O . ARG A 1 85 ? 8.397 -16.519 -13.790 1.00 95.38 85 ARG A O 1
ATOM 694 N N . ASP A 1 86 ? 9.016 -14.352 -13.786 1.00 94.38 86 ASP A N 1
ATOM 695 C CA . ASP A 1 86 ? 10.445 -14.556 -13.555 1.00 94.38 86 ASP A CA 1
ATOM 696 C C . ASP A 1 86 ? 10.732 -14.841 -12.070 1.00 94.38 86 ASP A C 1
ATOM 698 O O . ASP A 1 86 ? 11.675 -15.560 -11.749 1.00 94.38 86 ASP A O 1
ATOM 702 N N . PHE A 1 87 ? 9.887 -14.335 -11.161 1.00 92.38 87 PHE A N 1
ATOM 703 C CA . PHE A 1 87 ? 10.014 -14.524 -9.713 1.00 92.38 87 PHE A CA 1
ATOM 704 C C . PHE A 1 87 ? 8.729 -15.086 -9.076 1.00 92.38 87 PHE A C 1
ATOM 706 O O . PHE A 1 87 ? 8.177 -14.455 -8.176 1.00 92.38 87 PHE A O 1
ATOM 713 N N . PRO A 1 88 ? 8.199 -16.243 -9.510 1.00 93.81 88 PRO A N 1
ATOM 714 C CA . PRO A 1 88 ? 6.884 -16.726 -9.071 1.00 93.81 88 PRO A CA 1
ATOM 715 C C . PRO A 1 88 ? 6.800 -16.968 -7.555 1.00 93.81 88 PRO A C 1
ATOM 717 O O . PRO A 1 88 ? 5.769 -16.675 -6.949 1.00 93.81 88 PRO A O 1
ATOM 720 N N . ASP A 1 89 ? 7.901 -17.416 -6.945 1.00 94.00 89 ASP A N 1
ATOM 721 C CA . ASP A 1 89 ? 7.982 -17.776 -5.524 1.00 94.00 89 ASP A CA 1
ATOM 722 C C . ASP A 1 89 ? 8.429 -16.619 -4.611 1.00 94.00 89 ASP A C 1
ATOM 724 O O . ASP A 1 89 ? 8.540 -16.798 -3.398 1.00 94.00 89 ASP A O 1
ATOM 728 N N . ASP A 1 90 ? 8.652 -15.417 -5.162 1.00 87.31 90 ASP A N 1
ATOM 729 C CA . ASP A 1 90 ? 9.054 -14.228 -4.399 1.00 87.31 90 ASP A CA 1
ATOM 730 C C . ASP A 1 90 ? 8.055 -13.064 -4.578 1.00 87.31 90 ASP A C 1
ATOM 732 O O . ASP A 1 90 ? 8.248 -12.163 -5.404 1.00 87.31 90 ASP A O 1
ATOM 736 N N . PRO A 1 91 ? 6.979 -13.024 -3.766 1.00 85.50 91 PRO A N 1
ATOM 737 C CA . PRO A 1 91 ? 5.990 -11.948 -3.803 1.00 85.50 91 PRO A CA 1
ATOM 738 C C . PRO A 1 91 ? 6.539 -10.563 -3.434 1.00 85.50 91 PRO A C 1
ATOM 740 O O . PRO A 1 91 ? 5.871 -9.548 -3.682 1.00 85.50 91 PRO A O 1
ATOM 743 N N . GLN A 1 92 ? 7.721 -10.482 -2.810 1.00 83.81 92 GLN A N 1
ATOM 744 C CA . GLN A 1 92 ? 8.328 -9.192 -2.481 1.00 83.81 92 GLN A CA 1
ATOM 745 C C . GLN A 1 92 ? 8.823 -8.491 -3.747 1.00 83.81 92 GLN A C 1
ATOM 747 O O . GLN A 1 92 ? 8.658 -7.275 -3.855 1.00 83.81 92 GLN A O 1
ATOM 752 N N . ARG A 1 93 ? 9.279 -9.264 -4.744 1.00 86.00 93 ARG A N 1
ATOM 753 C CA . ARG A 1 93 ? 9.673 -8.786 -6.081 1.00 86.00 93 ARG A CA 1
ATOM 754 C C . ARG A 1 93 ? 8.499 -8.379 -6.969 1.00 86.00 93 ARG A C 1
ATOM 756 O O . ARG A 1 93 ? 8.692 -7.766 -8.014 1.00 86.00 93 ARG A O 1
ATOM 763 N N . HIS A 1 94 ? 7.259 -8.681 -6.579 1.00 90.56 94 HIS A N 1
ATOM 764 C CA . HIS A 1 94 ? 6.088 -8.334 -7.386 1.00 90.56 94 HIS A CA 1
ATOM 765 C C . HIS A 1 94 ? 5.643 -6.896 -7.130 1.00 90.56 94 HIS A C 1
ATOM 767 O O . HIS A 1 94 ? 5.203 -6.553 -6.028 1.00 90.56 94 HIS A O 1
ATOM 773 N N . VAL A 1 95 ? 5.661 -6.074 -8.176 1.00 90.62 95 VAL A N 1
ATOM 774 C CA . VAL A 1 95 ? 5.152 -4.695 -8.161 1.00 90.62 95 VAL A CA 1
ATOM 775 C C . VAL A 1 95 ? 3.954 -4.575 -9.098 1.00 90.62 95 VAL A C 1
ATOM 777 O O . VAL A 1 95 ? 3.938 -5.185 -10.166 1.00 90.62 95 VAL A O 1
ATOM 780 N N . SER A 1 96 ? 2.919 -3.829 -8.697 1.00 91.81 96 SER A N 1
ATOM 781 C CA . SER A 1 96 ? 1.772 -3.554 -9.569 1.00 91.81 96 SER A CA 1
ATOM 782 C C . SER A 1 96 ? 2.106 -2.470 -10.594 1.00 91.81 96 SER A C 1
ATOM 784 O O . SER A 1 96 ? 2.865 -1.547 -10.308 1.00 91.81 96 SER A O 1
ATOM 786 N N . HIS A 1 97 ? 1.474 -2.530 -11.764 1.00 93.12 97 HIS A N 1
ATOM 787 C CA . HIS A 1 97 ? 1.647 -1.530 -12.820 1.00 93.12 97 HIS A CA 1
ATOM 788 C C . HIS A 1 97 ? 1.280 -0.126 -12.325 1.00 93.12 97 HIS A C 1
ATOM 790 O O . HIS A 1 97 ? 1.976 0.826 -12.639 1.00 93.12 97 HIS A O 1
ATOM 796 N N . GLN A 1 98 ? 0.271 0.005 -11.452 1.00 93.12 98 GLN A N 1
ATOM 797 C CA . GLN A 1 98 ? -0.065 1.284 -10.818 1.00 93.12 98 GLN A CA 1
ATOM 798 C C . GLN A 1 98 ? 1.088 1.850 -9.971 1.00 93.12 98 GLN A C 1
ATOM 800 O O . GLN A 1 98 ? 1.293 3.059 -9.957 1.00 93.12 98 GLN A O 1
ATOM 805 N N . THR A 1 99 ? 1.847 1.005 -9.264 1.00 90.31 99 THR A N 1
ATOM 806 C CA . THR A 1 99 ? 3.032 1.457 -8.518 1.00 90.31 99 THR A CA 1
ATOM 807 C C . THR A 1 99 ? 4.142 1.905 -9.464 1.00 90.31 99 THR A C 1
ATOM 809 O O . THR A 1 99 ? 4.794 2.899 -9.174 1.00 90.31 99 THR A O 1
ATOM 812 N N . ILE A 1 100 ? 4.324 1.218 -10.595 1.00 92.06 100 ILE A N 1
ATOM 813 C CA . ILE A 1 100 ? 5.285 1.627 -11.627 1.00 92.06 100 ILE A CA 1
ATOM 814 C C . ILE A 1 100 ? 4.864 2.971 -12.241 1.00 92.06 100 ILE A C 1
ATOM 816 O O . ILE A 1 100 ? 5.696 3.863 -12.324 1.00 92.06 100 ILE A O 1
ATOM 820 N N . TYR A 1 101 ? 3.585 3.161 -12.584 1.00 92.38 101 TYR A N 1
ATOM 821 C CA . TYR A 1 101 ? 3.067 4.447 -1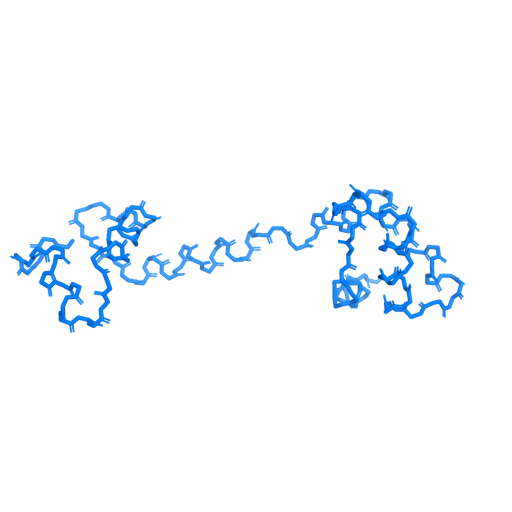3.069 1.00 92.38 101 TYR A CA 1
ATOM 822 C C . TYR A 1 101 ? 3.292 5.578 -12.067 1.00 92.38 101 TYR A C 1
ATOM 824 O O . TYR A 1 101 ? 3.893 6.584 -12.413 1.00 92.38 101 TYR A O 1
ATOM 832 N N . ALA A 1 102 ? 2.882 5.388 -10.810 1.00 89.06 102 ALA A N 1
ATOM 833 C CA . ALA A 1 102 ? 3.070 6.400 -9.775 1.00 89.06 102 ALA A CA 1
ATOM 834 C C . ALA A 1 102 ? 4.552 6.721 -9.518 1.00 89.06 102 ALA A C 1
ATOM 836 O O . ALA A 1 102 ? 4.868 7.832 -9.111 1.00 89.06 102 ALA A O 1
ATOM 837 N N . TRP A 1 103 ? 5.447 5.749 -9.721 1.00 89.00 103 TRP A N 1
ATOM 838 C CA . TRP A 1 103 ? 6.888 5.959 -9.631 1.00 89.00 103 TRP A CA 1
ATOM 839 C C . TRP A 1 103 ? 7.420 6.762 -10.820 1.00 89.00 103 TRP A C 1
ATOM 841 O O . TRP A 1 103 ? 8.163 7.704 -10.591 1.00 89.00 103 TRP A O 1
ATOM 851 N N . ILE A 1 104 ? 6.989 6.452 -12.048 1.00 89.38 104 ILE A N 1
ATOM 852 C CA . ILE A 1 104 ? 7.327 7.235 -13.250 1.00 89.38 104 ILE A CA 1
ATOM 853 C C . ILE A 1 104 ? 6.833 8.682 -13.109 1.00 89.38 104 ILE A C 1
ATOM 855 O O . ILE A 1 104 ? 7.581 9.603 -13.400 1.00 89.38 104 ILE A O 1
ATOM 859 N N . ASP A 1 105 ? 5.609 8.891 -12.614 1.00 88.12 105 ASP A N 1
ATOM 860 C CA . ASP A 1 105 ? 5.034 10.230 -12.404 1.00 88.12 105 ASP A CA 1
ATOM 861 C C . ASP A 1 105 ? 5.761 11.039 -11.311 1.00 88.12 105 ASP A C 1
ATOM 863 O O . ASP A 1 105 ? 5.635 12.263 -11.253 1.00 88.12 105 ASP A O 1
ATOM 867 N N . ALA A 1 106 ? 6.468 10.358 -10.403 1.00 83.75 106 ALA A N 1
ATOM 868 C CA . ALA A 1 106 ? 7.197 10.963 -9.292 1.00 83.75 106 ALA A CA 1
ATOM 869 C C . ALA A 1 106 ? 8.714 11.074 -9.535 1.00 83.75 106 ALA A C 1
ATOM 871 O O . ALA A 1 106 ? 9.389 11.709 -8.721 1.00 83.75 106 ALA A O 1
ATOM 872 N N . ASP A 1 107 ? 9.245 10.454 -10.596 1.00 71.75 107 ASP A N 1
ATOM 873 C CA . ASP A 1 107 ? 10.648 10.568 -11.012 1.00 71.75 107 ASP A CA 1
ATOM 874 C C . ASP A 1 107 ? 10.828 11.938 -11.709 1.00 71.75 107 ASP A C 1
ATOM 876 O O . ASP A 1 107 ? 10.116 12.209 -12.680 1.00 71.75 107 ASP A O 1
ATOM 880 N N . PRO A 1 108 ? 11.664 12.850 -11.175 1.00 52.22 108 PRO A N 1
ATOM 881 C CA . PRO A 1 108 ? 11.806 14.220 -11.679 1.00 52.22 108 PRO A CA 1
ATOM 882 C C . PRO A 1 108 ? 12.511 14.337 -13.038 1.00 52.22 108 PRO A C 1
ATOM 884 O O . PRO A 1 108 ? 13.380 13.493 -13.352 1.00 52.22 108 PRO A O 1
#

pLDDT: mean 85.49, std 12.13, range [37.22, 97.75]